Protein AF-A0A523GUK1-F1 (afdb_monomer_lite)

Sequence (107 aa):
MEVSVSESNELEVVQGDSKFYSCHVCGDNWLSVRENEAAGESRVTFVHQMGISPILKRIAFFQRDDILQDATVDKWEYYFDDEEIDETEWQEKLENRRRVLKSICTN

Radius of gyration: 18.72 Å; chains: 1; bounding box: 32×42×68 Å

Structure (mmCIF, N/CA/C/O backbone):
data_AF-A0A523GUK1-F1
#
_entry.id   AF-A0A523GUK1-F1
#
loop_
_atom_site.group_PDB
_atom_site.id
_atom_site.type_symbol
_atom_site.label_atom_id
_atom_site.label_alt_id
_atom_site.label_comp_id
_atom_site.label_asym_id
_atom_site.label_entity_id
_atom_site.label_seq_id
_atom_site.pdbx_PDB_ins_code
_atom_site.Cartn_x
_atom_site.Cartn_y
_atom_site.Cartn_z
_atom_site.occupancy
_atom_site.B_iso_or_equiv
_atom_site.auth_seq_id
_atom_site.auth_comp_id
_atom_site.auth_asym_id
_atom_site.auth_atom_id
_atom_site.pdbx_PDB_model_num
ATOM 1 N N . MET A 1 1 ? 9.303 -30.119 45.861 1.00 39.19 1 MET A N 1
ATOM 2 C CA . MET A 1 1 ? 7.866 -30.316 4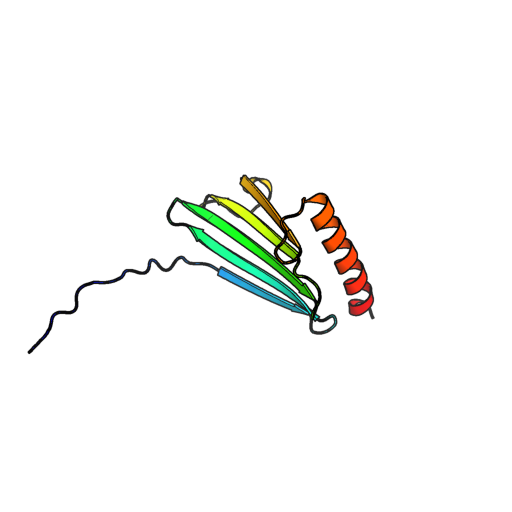5.609 1.00 39.19 1 MET A CA 1
ATOM 3 C C . MET A 1 1 ? 7.316 -28.951 45.247 1.00 39.19 1 MET A C 1
ATOM 5 O O . MET A 1 1 ? 7.364 -28.062 46.081 1.00 39.19 1 MET A O 1
ATOM 9 N N . GLU A 1 2 ? 7.021 -28.805 43.957 1.00 34.38 2 GLU A N 1
ATOM 10 C CA . GLU A 1 2 ? 6.119 -27.845 43.305 1.00 34.38 2 GLU A CA 1
ATOM 11 C C . GLU A 1 2 ? 6.233 -26.359 43.683 1.00 34.38 2 GLU A C 1
ATOM 13 O O . GLU A 1 2 ? 5.613 -25.867 44.619 1.00 34.38 2 GLU A O 1
ATOM 18 N N . VAL A 1 3 ? 6.998 -25.630 42.862 1.00 38.44 3 VAL A N 1
ATOM 19 C CA . VAL A 1 3 ? 6.839 -24.183 42.688 1.00 38.44 3 VAL A CA 1
ATOM 20 C C . VAL A 1 3 ? 5.689 -24.000 41.700 1.00 38.44 3 VAL A C 1
ATOM 22 O O . VAL A 1 3 ? 5.811 -24.355 40.529 1.00 38.44 3 VAL A O 1
ATOM 25 N N . SER A 1 4 ? 4.554 -23.518 42.193 1.00 38.91 4 SER A N 1
ATOM 26 C CA . SER A 1 4 ? 3.377 -23.181 41.396 1.00 38.91 4 SER A CA 1
ATOM 27 C C . SER A 1 4 ? 3.705 -22.021 40.457 1.00 38.91 4 SER A C 1
ATOM 29 O O . SER A 1 4 ? 3.843 -20.878 40.889 1.00 38.91 4 SER A O 1
ATOM 31 N N . VAL A 1 5 ? 3.852 -22.336 39.172 1.00 46.06 5 VAL A N 1
ATOM 32 C CA . VAL A 1 5 ? 3.898 -21.360 38.082 1.00 46.06 5 VAL A CA 1
ATOM 33 C C . VAL A 1 5 ? 2.461 -20.943 37.794 1.00 46.06 5 VAL A C 1
ATOM 35 O O . VAL A 1 5 ? 1.674 -21.746 37.299 1.00 46.06 5 VAL A O 1
ATOM 38 N N . SER A 1 6 ? 2.107 -19.704 38.117 1.00 47.03 6 SER A N 1
ATOM 39 C CA . SER A 1 6 ? 0.829 -19.122 37.710 1.00 47.03 6 SER A CA 1
ATOM 40 C C . SER A 1 6 ? 0.966 -17.619 37.497 1.00 47.03 6 SER A C 1
ATOM 42 O O . SER A 1 6 ? 0.527 -16.822 38.316 1.00 47.03 6 SER A O 1
ATOM 44 N N . GLU A 1 7 ? 1.560 -17.248 36.371 1.00 38.72 7 GLU A N 1
ATOM 45 C CA . GLU A 1 7 ? 1.167 -16.047 35.638 1.00 38.72 7 GLU A CA 1
ATOM 46 C C . GLU A 1 7 ? 1.025 -16.487 34.185 1.00 38.72 7 GLU A C 1
ATOM 48 O O . GLU A 1 7 ? 1.984 -16.561 33.417 1.00 38.72 7 GLU A O 1
ATOM 53 N N . SER A 1 8 ? -0.195 -16.907 33.854 1.00 41.28 8 SER A N 1
ATOM 54 C CA . SER A 1 8 ? -0.643 -17.062 32.481 1.00 41.28 8 SER A CA 1
ATOM 55 C C . SER A 1 8 ? -0.552 -15.690 31.832 1.00 41.28 8 SER A C 1
ATOM 57 O O . SER A 1 8 ? -1.467 -14.880 31.940 1.00 41.28 8 SER A O 1
ATOM 59 N N . ASN A 1 9 ? 0.578 -15.416 31.189 1.00 38.31 9 ASN A N 1
ATOM 60 C CA . ASN A 1 9 ? 0.664 -14.364 30.198 1.00 38.31 9 ASN A CA 1
ATOM 61 C C . ASN A 1 9 ? -0.193 -14.846 29.020 1.00 38.31 9 ASN A C 1
ATOM 63 O O . ASN A 1 9 ? 0.314 -15.484 28.094 1.00 38.31 9 ASN A O 1
ATOM 67 N N . GLU A 1 10 ? -1.511 -14.647 29.118 1.00 36.59 10 GLU A N 1
ATOM 68 C CA . GLU A 1 10 ? -2.418 -14.681 27.978 1.00 36.59 10 GLU A CA 1
ATOM 69 C C . GLU A 1 10 ? -1.944 -13.578 27.034 1.00 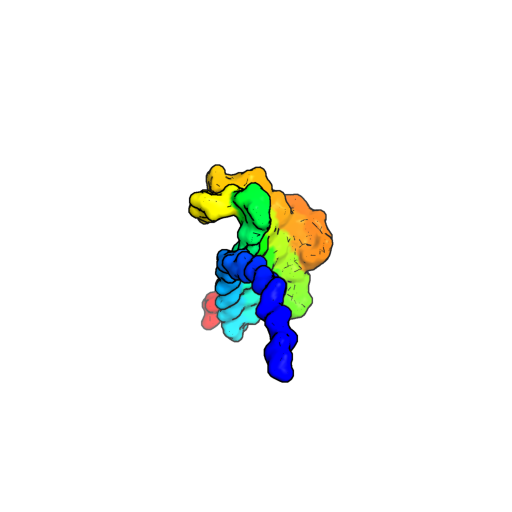36.59 10 GLU A C 1
ATOM 71 O O . GLU A 1 10 ? -2.409 -12.443 27.055 1.00 36.59 10 GLU A O 1
ATOM 76 N N . LEU A 1 11 ? -0.940 -13.910 26.223 1.00 39.00 11 LEU A N 1
ATOM 77 C CA . LEU A 1 11 ? -0.737 -13.267 24.945 1.00 39.00 11 LEU A CA 1
ATOM 78 C C . LEU A 1 11 ? -2.023 -13.568 24.190 1.00 39.00 11 LEU A C 1
ATOM 80 O O . LEU A 1 11 ? -2.152 -14.644 23.603 1.00 39.00 11 LEU A O 1
ATOM 84 N N . GLU A 1 12 ? -3.003 -12.665 24.293 1.00 39.03 12 GLU A N 1
ATOM 85 C CA . GLU A 1 12 ? -4.101 -12.605 23.346 1.00 39.03 12 GLU A CA 1
ATOM 86 C C . GLU A 1 12 ? -3.445 -12.759 21.983 1.00 39.03 12 GLU A C 1
ATOM 88 O O . GLU A 1 12 ? -2.639 -11.925 21.561 1.00 39.03 12 GLU A O 1
ATOM 93 N N . VAL A 1 13 ? -3.686 -13.905 21.346 1.00 43.22 13 VAL A N 1
ATOM 94 C CA . VAL A 1 13 ? -3.238 -14.136 19.986 1.00 43.22 13 VAL A CA 1
ATOM 95 C C . VAL A 1 13 ? -4.059 -13.159 19.175 1.00 43.22 13 VAL A C 1
ATOM 97 O O . VAL A 1 13 ? -5.179 -13.455 18.761 1.00 43.22 13 VAL A O 1
ATOM 100 N N . VAL A 1 14 ? -3.516 -11.956 19.013 1.00 49.66 14 VAL A N 1
ATOM 101 C CA . VAL A 1 14 ? -3.930 -11.003 18.007 1.00 49.66 14 VAL A CA 1
ATOM 102 C C . VAL A 1 14 ? -3.850 -11.797 16.715 1.00 49.66 14 VAL A C 1
ATOM 104 O O . VAL A 1 14 ? -2.757 -12.081 16.226 1.00 49.66 14 VAL A O 1
ATOM 107 N N . GLN A 1 15 ? -4.995 -12.285 16.235 1.00 60.25 15 GLN A N 1
ATOM 108 C CA . GLN A 1 15 ? -5.092 -13.046 14.995 1.00 60.25 15 GLN A CA 1
ATOM 109 C C . GLN A 1 15 ? -4.802 -12.087 13.839 1.00 60.25 15 GLN A C 1
ATOM 111 O O . GLN A 1 15 ? -5.708 -11.603 13.166 1.00 60.25 15 GLN A O 1
ATOM 116 N N . GLY A 1 16 ? -3.529 -11.748 13.666 1.00 65.75 16 GLY A N 1
ATOM 117 C CA . GLY A 1 16 ? -3.029 -11.081 12.485 1.00 65.75 16 GLY A CA 1
ATOM 118 C C . GLY A 1 16 ? -2.905 -12.105 11.370 1.00 65.75 16 GLY A C 1
ATOM 119 O O . GLY A 1 16 ? -2.302 -13.165 11.560 1.00 65.75 16 GLY A O 1
ATOM 120 N N . ASP A 1 17 ? -3.496 -11.817 10.214 1.00 83.19 17 ASP A N 1
ATOM 121 C CA . ASP A 1 17 ? -3.260 -12.586 9.001 1.00 83.19 17 ASP A CA 1
ATOM 122 C C . ASP A 1 17 ? -2.178 -11.911 8.159 1.00 83.19 17 ASP A C 1
ATOM 124 O O . ASP A 1 17 ? -2.120 -10.688 8.029 1.00 83.19 17 ASP A O 1
ATOM 128 N N . SER A 1 18 ? -1.290 -12.720 7.584 1.00 88.62 18 SER A N 1
ATOM 129 C CA . SER A 1 18 ? -0.328 -12.251 6.595 1.00 88.62 18 SER A CA 1
ATOM 130 C C . SER A 1 18 ? -0.499 -13.019 5.294 1.00 88.62 18 SER A C 1
ATOM 132 O O . SER A 1 18 ? -0.731 -14.230 5.277 1.00 88.62 18 SER A O 1
ATOM 134 N N . LYS A 1 19 ? -0.415 -12.296 4.177 1.00 91.12 19 LYS A N 1
ATOM 135 C CA . LYS A 1 19 ? -0.436 -12.874 2.832 1.00 91.12 19 LYS A CA 1
ATOM 136 C C . LYS A 1 19 ? 0.749 -12.336 2.065 1.00 91.12 19 LYS A C 1
ATOM 138 O O . LYS A 1 19 ? 0.971 -11.129 2.027 1.00 91.12 19 LYS A O 1
ATOM 143 N N . PHE A 1 20 ? 1.494 -13.243 1.456 1.00 92.00 20 PHE A N 1
ATOM 144 C CA . PHE A 1 20 ? 2.674 -12.921 0.679 1.00 92.00 20 PHE A CA 1
ATOM 145 C C . PHE A 1 20 ? 2.535 -13.496 -0.726 1.00 92.00 20 PHE A C 1
ATOM 147 O O . PHE A 1 20 ? 2.232 -14.676 -0.899 1.00 92.00 20 PHE A O 1
ATOM 154 N N . TYR A 1 21 ? 2.779 -12.653 -1.719 1.00 89.25 21 TYR A N 1
ATOM 155 C CA . TYR A 1 21 ? 2.793 -12.999 -3.129 1.00 89.25 21 TYR A CA 1
ATOM 156 C C . TYR A 1 21 ? 4.135 -12.580 -3.717 1.00 89.25 21 TYR A C 1
ATOM 158 O O . TYR A 1 21 ? 4.603 -11.469 -3.481 1.00 89.25 21 TYR A O 1
ATOM 166 N N . SER A 1 22 ? 4.741 -13.461 -4.505 1.00 90.25 22 SER A N 1
ATOM 167 C CA . SER A 1 22 ? 5.984 -13.180 -5.220 1.00 90.25 22 SER A CA 1
ATOM 168 C C . SER A 1 22 ? 5.854 -13.640 -6.665 1.00 90.25 22 SER A C 1
ATOM 170 O O . SER A 1 22 ? 5.383 -14.748 -6.932 1.00 90.25 22 SER A O 1
ATOM 172 N N . CYS A 1 23 ? 6.248 -12.791 -7.610 1.00 86.81 23 CYS A N 1
ATOM 173 C CA . CYS A 1 23 ? 6.319 -13.142 -9.017 1.00 86.81 23 CYS A CA 1
ATOM 174 C C . CYS A 1 23 ? 7.751 -13.538 -9.382 1.00 86.81 23 CYS A C 1
ATOM 176 O O . CYS A 1 23 ? 8.651 -12.702 -9.413 1.00 86.81 23 CYS A O 1
ATOM 178 N N . HIS A 1 24 ? 7.958 -14.805 -9.743 1.00 85.44 24 HIS A N 1
ATOM 179 C CA . HIS A 1 24 ? 9.279 -15.310 -10.134 1.00 85.44 24 HIS A CA 1
ATOM 180 C C . HIS A 1 24 ? 9.799 -14.762 -11.473 1.00 85.44 24 HIS A C 1
ATOM 182 O O . HIS A 1 24 ? 10.985 -14.895 -11.752 1.00 85.44 24 HIS A O 1
ATOM 188 N N . VAL A 1 25 ? 8.936 -14.160 -12.297 1.00 84.94 25 VAL A N 1
ATOM 189 C CA . VAL A 1 25 ? 9.318 -13.625 -13.615 1.00 84.94 25 VAL A CA 1
ATOM 190 C C . VAL A 1 25 ? 9.954 -12.244 -13.479 1.00 84.94 25 VAL A C 1
ATOM 192 O O . VAL A 1 25 ? 11.032 -11.997 -14.008 1.00 84.94 25 VAL A O 1
ATOM 195 N N . CYS A 1 26 ? 9.307 -11.344 -12.740 1.00 82.62 26 CYS A N 1
ATOM 196 C CA . CYS A 1 26 ? 9.755 -9.961 -12.589 1.00 82.62 26 CYS A CA 1
ATOM 197 C C . CYS A 1 26 ? 10.344 -9.623 -11.214 1.00 82.62 26 CYS A C 1
ATOM 199 O O . CYS A 1 26 ? 10.832 -8.511 -11.023 1.00 82.62 26 CYS A O 1
ATOM 201 N N . GLY A 1 27 ? 10.291 -10.548 -10.254 1.00 83.31 27 GLY A N 1
ATOM 202 C CA . GLY A 1 27 ? 10.778 -10.331 -8.891 1.00 83.31 27 GLY A CA 1
ATOM 203 C C . GLY A 1 27 ? 9.922 -9.368 -8.063 1.00 83.31 27 GLY A C 1
ATOM 204 O O . GLY A 1 27 ? 10.420 -8.814 -7.081 1.00 83.31 27 GLY A O 1
ATOM 205 N N . ASP A 1 28 ? 8.665 -9.134 -8.461 1.00 88.31 28 ASP A N 1
ATOM 206 C CA . ASP A 1 28 ? 7.718 -8.326 -7.692 1.00 88.31 28 ASP A CA 1
ATOM 207 C C . ASP A 1 28 ? 7.234 -9.092 -6.462 1.00 88.31 28 ASP A C 1
ATOM 209 O O . ASP A 1 28 ? 6.770 -10.226 -6.575 1.00 88.31 28 ASP A O 1
ATOM 213 N N . ASN A 1 29 ? 7.326 -8.460 -5.298 1.00 90.19 29 ASN A N 1
ATOM 214 C CA . ASN A 1 29 ? 6.858 -8.995 -4.032 1.00 90.19 29 ASN A CA 1
ATOM 215 C C . ASN A 1 29 ? 5.771 -8.090 -3.462 1.00 90.19 29 ASN A C 1
ATOM 217 O O . ASN A 1 29 ? 5.934 -6.868 -3.385 1.00 90.19 29 ASN A O 1
ATOM 221 N N . TRP A 1 30 ? 4.688 -8.713 -3.016 1.00 92.25 30 TRP A N 1
ATOM 222 C CA . TRP A 1 30 ? 3.574 -8.067 -2.349 1.00 92.25 30 TRP A CA 1
ATOM 223 C C . TRP A 1 30 ? 3.288 -8.776 -1.028 1.00 92.25 30 TRP A C 1
ATOM 225 O O . TRP A 1 30 ? 2.973 -9.963 -1.001 1.00 92.25 30 TRP A O 1
ATOM 235 N N . LEU A 1 31 ? 3.394 -8.037 0.070 1.00 93.19 31 LEU A N 1
ATOM 236 C CA . LEU A 1 31 ? 3.034 -8.482 1.407 1.00 93.19 31 LEU A CA 1
ATOM 237 C C . LEU A 1 31 ? 1.837 -7.665 1.901 1.00 93.19 31 LEU A C 1
ATOM 239 O O . LEU A 1 31 ? 1.823 -6.443 1.772 1.00 93.19 31 LEU A O 1
ATOM 243 N N . SER A 1 32 ? 0.850 -8.330 2.487 1.00 92.38 32 SER A N 1
ATOM 244 C CA . SER A 1 32 ? -0.182 -7.693 3.301 1.00 92.38 32 SER A CA 1
ATOM 245 C C . SER A 1 32 ? -0.149 -8.278 4.704 1.00 92.38 32 SER A C 1
ATOM 247 O O . SER A 1 32 ? -0.167 -9.503 4.837 1.00 92.38 32 SER A O 1
ATOM 249 N N . VAL A 1 33 ? -0.132 -7.429 5.725 1.00 92.44 33 VAL A N 1
ATOM 250 C CA . VAL A 1 33 ? -0.163 -7.827 7.138 1.00 92.44 33 VAL A CA 1
ATOM 251 C C . VAL A 1 33 ? -1.319 -7.113 7.809 1.00 92.44 33 VAL A C 1
ATOM 253 O O . VAL A 1 33 ? -1.371 -5.886 7.780 1.00 92.44 33 VAL A O 1
ATOM 256 N N . ARG A 1 34 ? -2.239 -7.869 8.401 1.00 90.50 34 ARG A N 1
ATOM 257 C CA . ARG A 1 34 ? -3.270 -7.340 9.288 1.00 90.50 34 ARG A CA 1
ATOM 258 C C . ARG A 1 34 ? -2.805 -7.458 10.726 1.00 90.50 34 ARG A C 1
ATOM 260 O O . ARG A 1 34 ? -2.322 -8.506 11.143 1.00 90.50 34 ARG A O 1
ATOM 267 N N . GLU A 1 35 ? -3.017 -6.400 11.483 1.00 89.06 35 GLU A N 1
ATOM 268 C CA . GLU A 1 35 ? -2.776 -6.352 12.917 1.00 89.06 35 GLU A CA 1
ATOM 269 C C . GLU A 1 35 ? -4.039 -5.796 13.576 1.00 89.06 35 GLU A C 1
ATOM 271 O O . GLU A 1 35 ? -4.573 -4.780 13.127 1.00 89.06 35 GLU A O 1
ATOM 276 N N . ASN A 1 36 ? -4.529 -6.467 14.620 1.00 85.12 36 ASN A N 1
ATOM 277 C CA . ASN A 1 36 ? -5.654 -5.961 15.403 1.00 85.1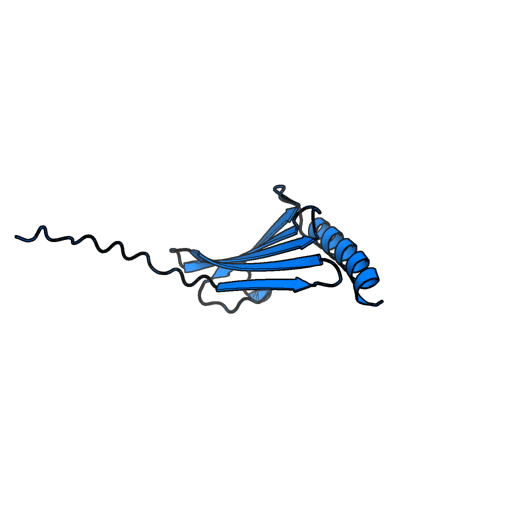2 36 ASN A CA 1
ATOM 278 C C . ASN A 1 36 ? -5.089 -5.322 16.675 1.00 85.12 36 ASN A C 1
ATOM 280 O O . ASN A 1 36 ? -4.413 -5.985 17.459 1.00 85.12 36 ASN A O 1
ATOM 284 N N . GLU A 1 37 ? -5.354 -4.043 16.897 1.00 76.69 37 GLU A N 1
ATOM 285 C CA . GLU A 1 37 ? -4.910 -3.346 18.102 1.00 76.69 37 GLU A CA 1
ATOM 286 C C . GLU A 1 37 ? -5.929 -3.531 19.229 1.00 76.69 37 GLU A C 1
ATOM 288 O O . GLU A 1 37 ? -7.124 -3.697 18.980 1.00 76.69 37 GLU A O 1
ATOM 293 N N . ALA A 1 38 ? -5.478 -3.519 20.487 1.00 67.94 38 ALA A N 1
ATOM 294 C CA . ALA A 1 38 ? -6.304 -3.853 21.654 1.00 67.94 38 ALA A CA 1
ATOM 295 C C . ALA A 1 38 ? -7.549 -2.955 21.829 1.00 67.94 38 ALA A C 1
ATOM 297 O O . ALA A 1 38 ? -8.536 -3.389 22.417 1.00 67.94 38 ALA A O 1
ATOM 298 N N . ALA A 1 39 ? -7.537 -1.737 21.280 1.00 74.69 39 ALA A N 1
ATOM 299 C CA . ALA A 1 39 ? -8.607 -0.747 21.415 1.00 74.69 39 ALA A CA 1
ATOM 300 C C . ALA A 1 39 ? -9.801 -0.938 20.453 1.00 74.69 39 ALA A C 1
ATOM 302 O O . ALA A 1 39 ? -10.674 -0.078 20.396 1.00 74.69 39 ALA A O 1
ATOM 303 N N . GLY A 1 40 ? -9.855 -2.037 19.692 1.00 78.69 40 GLY A N 1
ATOM 304 C CA . GLY A 1 40 ? -10.887 -2.251 18.662 1.00 78.69 40 GLY A CA 1
ATOM 305 C C . GLY A 1 40 ? -10.537 -1.636 17.304 1.00 78.69 40 GLY A C 1
ATOM 306 O O . GLY A 1 40 ? -11.223 -1.889 16.318 1.00 78.69 40 GLY A O 1
ATOM 307 N N . GLU A 1 41 ? -9.420 -0.918 17.228 1.00 84.44 41 GLU A N 1
ATOM 308 C CA . GLU A 1 41 ? -8.816 -0.476 15.976 1.00 84.44 41 GLU A CA 1
ATOM 309 C C . GLU A 1 41 ? -8.062 -1.634 15.317 1.00 84.44 41 GLU A C 1
ATOM 311 O O . GLU A 1 41 ? -7.578 -2.570 15.962 1.00 84.44 41 GLU A O 1
ATOM 316 N N . SER A 1 42 ? -8.006 -1.628 13.995 1.00 89.62 42 SER A N 1
ATOM 317 C CA . SER A 1 42 ? -7.243 -2.587 13.209 1.00 89.62 42 SER A CA 1
ATOM 318 C C . SER A 1 42 ? -6.563 -1.874 12.061 1.00 89.62 42 SER A C 1
ATOM 320 O O . SER A 1 42 ? -7.031 -0.852 11.557 1.00 89.62 42 SER A O 1
ATOM 322 N N . ARG A 1 43 ? -5.430 -2.427 11.640 1.00 92.69 43 ARG A N 1
ATOM 323 C CA . ARG A 1 43 ? -4.692 -1.902 10.501 1.00 92.69 43 ARG A CA 1
ATOM 324 C C . ARG A 1 43 ? -4.278 -3.004 9.552 1.00 92.69 43 ARG A C 1
ATOM 326 O O . ARG A 1 43 ? -3.965 -4.119 9.969 1.00 92.69 43 ARG A O 1
ATOM 333 N N . VAL A 1 44 ? -4.274 -2.688 8.261 1.00 92.69 44 VAL A N 1
ATOM 334 C CA . VAL A 1 44 ? -3.657 -3.537 7.242 1.00 92.69 44 VAL A CA 1
ATOM 335 C C . VAL A 1 44 ? -2.541 -2.765 6.567 1.00 92.69 44 VAL A C 1
ATOM 337 O O . VAL A 1 44 ? -2.772 -1.746 5.919 1.00 92.69 44 VAL A O 1
ATOM 340 N N . THR A 1 45 ? -1.332 -3.296 6.683 1.00 94.56 45 THR A N 1
ATOM 341 C CA . THR A 1 45 ? -0.148 -2.794 5.995 1.00 94.56 45 THR A CA 1
ATOM 342 C C . THR A 1 45 ? 0.023 -3.543 4.683 1.00 94.56 45 THR A C 1
ATOM 344 O O . THR A 1 45 ? 0.131 -4.767 4.675 1.00 94.56 45 THR A O 1
ATOM 347 N N . PHE A 1 46 ? 0.092 -2.815 3.574 1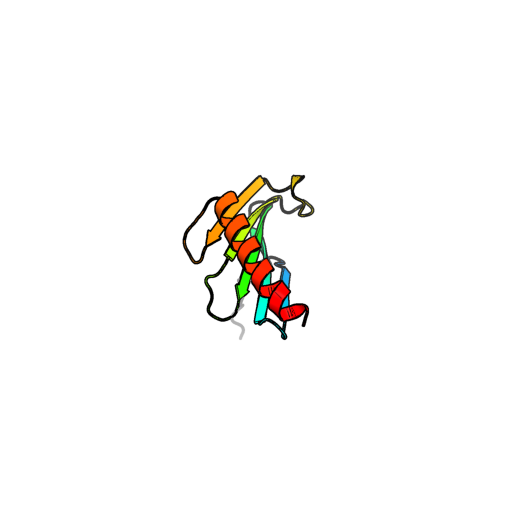.00 94.50 46 PHE A N 1
ATOM 348 C CA . PHE A 1 46 ? 0.444 -3.334 2.257 1.00 94.50 46 PHE A CA 1
ATOM 349 C C . PHE A 1 46 ? 1.851 -2.878 1.894 1.00 94.50 46 PHE A C 1
ATOM 351 O O . PHE A 1 46 ? 2.147 -1.687 1.946 1.00 94.50 46 PHE A O 1
ATOM 358 N N . VAL A 1 47 ? 2.701 -3.813 1.484 1.00 94.81 47 VAL A N 1
ATOM 359 C CA . VAL A 1 47 ? 4.093 -3.567 1.109 1.00 94.81 47 VAL A CA 1
ATOM 360 C C . VAL A 1 47 ? 4.339 -4.117 -0.286 1.00 94.81 47 VAL A C 1
ATOM 362 O O . VAL A 1 47 ? 4.108 -5.296 -0.547 1.00 94.81 47 VAL A O 1
ATOM 365 N N . HIS A 1 48 ? 4.846 -3.270 -1.171 1.00 92.69 48 HIS A N 1
ATOM 366 C CA . HIS A 1 48 ? 5.306 -3.630 -2.502 1.00 92.69 48 HIS A CA 1
ATOM 367 C C . HIS A 1 48 ? 6.831 -3.486 -2.556 1.00 92.69 48 HIS A C 1
ATOM 369 O O . HIS A 1 48 ? 7.357 -2.379 -2.440 1.00 92.69 48 HIS A O 1
ATOM 375 N N . GLN A 1 49 ? 7.560 -4.569 -2.843 1.00 89.06 49 GLN A N 1
ATOM 376 C CA . GLN A 1 49 ? 9.026 -4.560 -3.004 1.00 89.06 49 GLN A CA 1
ATOM 377 C C . GLN A 1 49 ? 9.489 -5.277 -4.282 1.00 89.06 49 GLN A C 1
ATOM 379 O O . GLN A 1 49 ? 9.046 -6.382 -4.565 1.00 89.06 49 GLN A O 1
ATOM 384 N N . MET A 1 50 ? 10.358 -4.639 -5.069 1.00 80.12 50 MET A N 1
ATOM 385 C CA . MET A 1 50 ? 10.880 -5.176 -6.331 1.00 80.12 50 MET A CA 1
ATOM 386 C C . MET A 1 50 ? 12.395 -5.291 -6.232 1.00 80.12 50 MET A C 1
ATOM 388 O O . MET A 1 50 ? 13.093 -4.288 -6.342 1.00 80.12 50 MET A O 1
ATOM 392 N N . GLY A 1 51 ? 12.920 -6.496 -6.011 1.00 76.12 51 GLY A N 1
ATOM 393 C CA . GLY A 1 51 ? 14.359 -6.683 -5.799 1.00 76.12 51 GLY A CA 1
ATOM 394 C C . GLY A 1 51 ? 14.926 -5.731 -4.731 1.00 76.12 51 GLY A C 1
ATOM 395 O O . GLY A 1 51 ? 14.478 -5.748 -3.584 1.00 76.12 51 GLY A O 1
ATOM 396 N N . ILE A 1 52 ? 15.895 -4.898 -5.131 1.00 73.56 52 ILE A N 1
ATOM 397 C CA . ILE A 1 52 ? 16.544 -3.870 -4.290 1.00 73.56 52 ILE A CA 1
ATOM 398 C C . ILE A 1 52 ? 15.912 -2.474 -4.414 1.00 73.56 52 ILE A C 1
ATOM 400 O O . ILE A 1 52 ? 16.468 -1.505 -3.906 1.00 73.56 52 ILE A O 1
ATOM 404 N N . SER A 1 53 ? 14.809 -2.335 -5.153 1.00 79.12 53 SER A N 1
ATOM 405 C CA . SER A 1 53 ? 14.124 -1.051 -5.283 1.00 79.12 53 SER A CA 1
ATOM 406 C C . SER A 1 53 ? 13.516 -0.610 -3.951 1.00 79.12 53 SER A C 1
ATOM 408 O O . SER A 1 53 ? 13.095 -1.472 -3.172 1.00 79.12 53 SER A O 1
ATOM 410 N N . PRO A 1 54 ? 13.392 0.714 -3.752 1.00 83.31 54 PRO A N 1
ATOM 411 C CA . PRO A 1 54 ? 12.655 1.290 -2.643 1.00 83.31 54 PRO A CA 1
ATOM 412 C C . PRO A 1 54 ? 11.295 0.641 -2.392 1.00 83.31 54 PRO A C 1
ATOM 414 O O . PRO A 1 54 ? 10.564 0.268 -3.325 1.00 83.31 54 PRO A O 1
ATOM 417 N N . ILE A 1 55 ? 10.960 0.509 -1.116 1.00 91.62 55 ILE A N 1
ATOM 418 C CA . ILE A 1 55 ? 9.722 -0.089 -0.640 1.00 91.62 55 ILE A CA 1
ATOM 419 C C . ILE A 1 55 ? 8.581 0.907 -0.844 1.00 91.62 55 ILE A C 1
ATOM 421 O O . ILE A 1 55 ? 8.658 2.057 -0.437 1.00 91.62 55 ILE A O 1
ATOM 425 N N . LEU A 1 56 ? 7.479 0.459 -1.440 1.00 94.94 56 LEU A N 1
ATOM 426 C CA . LEU A 1 56 ? 6.226 1.213 -1.425 1.00 94.94 56 LEU A CA 1
ATOM 427 C C . LEU A 1 56 ? 5.310 0.591 -0.386 1.00 94.94 56 LEU A C 1
ATOM 429 O O . LEU A 1 56 ? 4.906 -0.564 -0.532 1.00 94.94 56 LEU A O 1
ATOM 433 N N . LYS A 1 57 ? 4.977 1.349 0.653 1.00 96.06 57 LYS A N 1
ATOM 434 C CA . LYS A 1 57 ? 4.124 0.891 1.750 1.00 96.06 57 LYS A CA 1
ATOM 435 C C . LYS A 1 57 ? 2.886 1.774 1.837 1.00 96.06 57 LYS A C 1
ATOM 437 O O . LYS A 1 57 ? 2.986 2.981 1.660 1.00 96.06 57 LYS A O 1
ATOM 442 N N . ARG A 1 58 ? 1.724 1.181 2.093 1.00 96.44 58 ARG A N 1
ATOM 443 C CA . ARG A 1 58 ? 0.519 1.917 2.492 1.00 96.44 58 ARG A CA 1
ATOM 444 C C . ARG A 1 58 ? -0.182 1.207 3.638 1.00 96.44 58 ARG A C 1
ATOM 446 O O . ARG A 1 58 ? -0.168 -0.024 3.683 1.00 96.44 58 ARG A O 1
ATOM 453 N N . ILE A 1 59 ? -0.787 1.961 4.540 1.00 95.56 59 ILE A N 1
ATOM 454 C CA . ILE A 1 59 ? -1.432 1.444 5.747 1.00 95.56 59 ILE A CA 1
ATOM 455 C C . ILE A 1 59 ? -2.879 1.922 5.752 1.00 95.56 59 ILE A C 1
ATOM 457 O O . ILE A 1 59 ? -3.124 3.118 5.629 1.00 95.56 59 ILE A O 1
ATOM 461 N N . ALA A 1 60 ? -3.818 0.986 5.858 1.00 94.50 60 ALA A N 1
ATOM 462 C CA . ALA A 1 60 ? -5.230 1.277 6.075 1.00 94.50 60 ALA A CA 1
ATOM 463 C C . ALA A 1 60 ? -5.556 1.130 7.558 1.00 94.50 60 ALA A C 1
ATOM 465 O O . ALA A 1 60 ? -5.270 0.072 8.121 1.00 94.50 60 ALA A O 1
ATOM 466 N N . PHE A 1 61 ? -6.199 2.135 8.143 1.00 92.81 61 PHE A N 1
ATOM 467 C CA . PHE A 1 61 ? -6.752 2.102 9.499 1.00 92.81 61 PHE A CA 1
ATOM 468 C C . PHE A 1 61 ? -8.272 1.967 9.420 1.00 92.81 61 PHE A C 1
ATOM 470 O O . PHE A 1 61 ? -8.899 2.643 8.605 1.00 92.81 61 PHE A O 1
ATOM 477 N N . PHE A 1 62 ? -8.850 1.065 10.207 1.00 90.38 62 PHE A N 1
ATOM 478 C CA . PHE A 1 62 ? -10.280 0.749 10.191 1.00 90.38 62 PHE A CA 1
ATOM 479 C C . PHE A 1 62 ? -10.707 0.089 11.511 1.00 90.38 62 PHE A C 1
ATOM 481 O O . PHE A 1 62 ? -9.868 -0.326 12.316 1.00 90.38 62 PHE A O 1
ATOM 488 N N . GLN A 1 63 ? -12.013 -0.051 11.733 1.00 87.75 63 GLN A N 1
ATOM 489 C CA . GLN A 1 63 ? -12.538 -0.757 12.904 1.00 87.75 63 GLN A CA 1
ATOM 490 C C . GLN A 1 63 ? -12.428 -2.278 12.733 1.00 87.75 63 GLN A C 1
ATOM 492 O O . GLN A 1 63 ? -12.671 -2.816 11.656 1.00 87.75 63 GLN A O 1
ATOM 497 N N . ARG A 1 64 ? -12.090 -3.003 13.805 1.00 79.12 64 ARG A N 1
ATOM 498 C CA . ARG A 1 64 ? -11.817 -4.455 13.768 1.00 79.12 64 ARG A CA 1
ATOM 499 C C . ARG A 1 64 ? -12.944 -5.291 13.160 1.00 79.12 64 ARG A C 1
ATOM 501 O O . ARG A 1 64 ? -12.670 -6.269 12.463 1.00 79.12 64 ARG A O 1
ATOM 508 N N . ASP A 1 65 ? -14.187 -4.920 13.444 1.00 78.75 65 ASP A N 1
ATOM 509 C CA . ASP A 1 65 ? -15.369 -5.671 13.014 1.00 78.75 65 ASP A CA 1
ATOM 510 C C . ASP A 1 65 ? -15.768 -5.376 11.557 1.00 78.75 65 ASP A C 1
ATOM 512 O O . ASP A 1 65 ? -16.649 -6.044 11.005 1.00 78.75 65 ASP A O 1
ATOM 516 N N . ASP A 1 66 ? -15.089 -4.428 10.904 1.00 76.81 66 ASP A N 1
ATOM 517 C CA . ASP A 1 66 ? -15.370 -4.058 9.527 1.00 76.81 66 ASP A CA 1
ATOM 518 C C . ASP A 1 66 ? -14.656 -4.963 8.516 1.00 76.81 66 ASP A C 1
ATOM 520 O O . ASP A 1 66 ? -13.498 -5.382 8.645 1.00 76.81 66 ASP A O 1
ATOM 524 N N . ILE A 1 67 ? -15.362 -5.236 7.420 1.00 76.38 67 ILE A N 1
ATOM 525 C CA . ILE A 1 67 ? -14.772 -5.865 6.242 1.00 76.38 67 ILE A CA 1
ATOM 526 C C . ILE A 1 67 ? -13.969 -4.796 5.510 1.00 76.38 67 ILE A C 1
ATOM 528 O O . ILE A 1 67 ? -14.563 -3.862 4.987 1.00 76.38 67 ILE A O 1
ATOM 532 N N . LEU A 1 68 ? -12.649 -4.985 5.401 1.00 76.50 68 LEU A N 1
ATOM 533 C CA . LEU A 1 68 ? -11.759 -4.062 4.691 1.00 76.50 68 LEU A CA 1
ATOM 534 C C . LEU A 1 68 ? -12.252 -3.775 3.261 1.00 76.50 68 LEU A C 1
ATOM 536 O O . LEU A 1 68 ? -12.110 -4.607 2.359 1.00 76.50 68 LEU A O 1
ATOM 540 N N . GLN A 1 69 ? -12.798 -2.580 3.074 1.00 81.38 69 GLN A N 1
ATOM 541 C CA . GLN A 1 69 ? -13.219 -1.990 1.808 1.00 81.38 69 GLN A CA 1
ATOM 542 C C . GLN A 1 69 ? -12.906 -0.495 1.862 1.00 81.38 69 GLN A C 1
ATOM 544 O O . GLN A 1 69 ? -12.857 0.072 2.946 1.00 81.38 69 GLN A O 1
ATOM 549 N N . ASP A 1 70 ? -12.758 0.172 0.718 1.00 79.19 70 ASP A N 1
ATOM 550 C CA . ASP A 1 70 ? -12.413 1.604 0.702 1.00 79.19 70 ASP A CA 1
ATOM 551 C C . ASP A 1 70 ? -13.393 2.471 1.519 1.00 79.19 70 ASP A C 1
ATOM 553 O O . ASP A 1 70 ? -12.988 3.464 2.110 1.00 79.19 70 ASP A O 1
ATOM 557 N N . ALA A 1 71 ? -14.666 2.070 1.610 1.00 80.38 71 ALA A N 1
ATOM 558 C CA . ALA A 1 71 ? -15.690 2.769 2.389 1.00 80.38 71 ALA A CA 1
ATOM 559 C C . ALA A 1 71 ? -15.573 2.593 3.916 1.00 80.38 71 ALA A C 1
ATOM 561 O O . ALA A 1 71 ? -16.184 3.362 4.651 1.00 80.38 71 ALA A O 1
ATOM 562 N N . THR A 1 72 ? -14.845 1.578 4.386 1.00 84.50 72 THR A N 1
ATOM 563 C CA . THR A 1 72 ? -14.653 1.280 5.816 1.00 84.50 72 THR A CA 1
ATOM 564 C C . THR A 1 72 ? -13.275 1.709 6.313 1.00 84.50 72 THR A C 1
ATOM 566 O O . THR A 1 72 ? -12.923 1.427 7.452 1.00 84.50 72 THR A O 1
ATOM 569 N N . VAL A 1 73 ? -12.449 2.305 5.449 1.00 89.56 73 VAL A N 1
ATOM 570 C CA . VAL A 1 73 ? -11.132 2.804 5.842 1.00 89.56 73 VAL A CA 1
ATOM 571 C C . VAL A 1 73 ? -11.286 4.213 6.393 1.00 89.56 73 VAL A C 1
ATOM 573 O O . VAL A 1 73 ? -11.711 5.124 5.686 1.00 89.56 73 VAL A O 1
ATOM 576 N N . ASP A 1 74 ? -10.890 4.386 7.648 1.00 92.00 74 ASP A N 1
ATOM 577 C CA . ASP A 1 74 ? -10.900 5.670 8.344 1.00 92.00 74 ASP A CA 1
ATOM 578 C C . ASP A 1 74 ? -9.771 6.579 7.838 1.00 92.00 74 ASP A C 1
ATOM 580 O O . ASP A 1 74 ? -9.940 7.789 7.676 1.00 92.00 74 ASP A O 1
ATOM 584 N N . LYS A 1 75 ? -8.595 5.989 7.586 1.00 93.94 75 LYS A N 1
ATOM 585 C CA . LYS A 1 75 ? -7.390 6.707 7.161 1.00 93.94 75 LYS A CA 1
ATOM 586 C C . LYS A 1 75 ? -6.478 5.820 6.322 1.00 93.94 75 LYS A C 1
ATOM 588 O O . LYS A 1 75 ? -6.290 4.641 6.627 1.00 93.94 75 LYS A O 1
ATOM 593 N N . TRP A 1 76 ? -5.845 6.436 5.328 1.00 96.31 76 TRP A N 1
ATOM 594 C CA . TRP A 1 76 ? -4.678 5.887 4.651 1.00 96.31 76 TRP A CA 1
ATOM 595 C C . TRP A 1 76 ? -3.413 6.656 5.026 1.00 96.31 76 TRP A C 1
ATOM 597 O O . TRP A 1 76 ? -3.421 7.884 5.097 1.00 96.31 76 TRP A O 1
ATOM 607 N N . GLU A 1 77 ? -2.322 5.926 5.220 1.00 97.56 77 GLU A N 1
ATOM 608 C CA . GLU A 1 77 ? -0.965 6.474 5.265 1.00 97.56 77 GLU A CA 1
ATOM 609 C C . GLU A 1 77 ? -0.139 5.852 4.142 1.00 97.56 77 GLU A C 1
ATOM 611 O O . GLU A 1 77 ? -0.273 4.657 3.856 1.00 97.56 77 GLU A O 1
ATOM 616 N N . TYR A 1 78 ? 0.718 6.648 3.508 1.00 97.69 78 TYR A N 1
ATOM 617 C CA . TYR A 1 78 ? 1.495 6.246 2.340 1.00 97.69 78 TYR A CA 1
ATOM 618 C C . TYR A 1 78 ? 2.971 6.530 2.568 1.00 97.69 78 TYR A C 1
ATOM 620 O O . TYR A 1 78 ? 3.347 7.559 3.114 1.00 97.69 78 TYR A O 1
ATOM 628 N N . TYR A 1 79 ? 3.814 5.599 2.140 1.00 97.12 79 TYR A N 1
ATOM 629 C CA . TYR A 1 79 ? 5.243 5.654 2.388 1.00 97.12 79 TYR A CA 1
ATOM 630 C C . TYR A 1 79 ? 6.040 5.195 1.175 1.00 97.12 79 TYR A C 1
ATOM 632 O O . TYR A 1 79 ? 5.667 4.237 0.479 1.00 97.12 79 TYR A O 1
ATOM 640 N N . PHE A 1 80 ? 7.178 5.850 0.988 1.00 95.38 80 PHE A N 1
ATOM 641 C CA . PHE A 1 80 ? 8.245 5.448 0.091 1.00 95.38 80 PHE A CA 1
ATOM 642 C C . PHE A 1 80 ? 9.522 5.261 0.910 1.00 95.38 80 PHE A C 1
ATOM 644 O O . PHE A 1 80 ? 10.028 6.200 1.515 1.00 95.38 80 PHE A O 1
ATOM 651 N N . ASP A 1 81 ? 9.997 4.021 0.971 1.00 93.12 81 ASP A N 1
ATOM 652 C CA . ASP A 1 81 ? 10.909 3.544 2.006 1.00 93.12 81 ASP A CA 1
ATOM 653 C C . ASP A 1 81 ? 10.371 3.885 3.408 1.00 93.12 81 ASP A C 1
ATOM 655 O O . ASP A 1 81 ? 9.313 3.385 3.814 1.00 93.12 81 ASP A O 1
ATOM 659 N N . ASP A 1 82 ? 11.087 4.748 4.122 1.00 93.00 82 ASP A N 1
ATOM 660 C CA . ASP A 1 82 ? 10.767 5.195 5.476 1.00 93.00 82 ASP A CA 1
ATOM 661 C C . ASP A 1 82 ? 10.155 6.607 5.504 1.00 93.00 82 ASP A C 1
ATOM 663 O O . ASP A 1 82 ? 9.782 7.092 6.572 1.00 93.00 82 ASP A O 1
ATOM 667 N N . GLU A 1 83 ? 10.027 7.266 4.349 1.00 96.50 83 GLU A N 1
ATOM 668 C CA . GLU A 1 83 ? 9.462 8.611 4.230 1.00 96.50 83 GLU A CA 1
ATOM 669 C C . GLU A 1 83 ? 7.952 8.546 3.976 1.00 96.50 83 GLU A C 1
ATOM 671 O O . GLU A 1 83 ? 7.491 7.820 3.091 1.00 96.50 83 GLU A O 1
ATOM 676 N N . GLU A 1 84 ? 7.176 9.297 4.762 1.00 97.31 84 GLU A N 1
ATOM 677 C CA . GLU A 1 84 ? 5.745 9.492 4.516 1.00 97.31 84 GLU A CA 1
ATOM 678 C C . GLU A 1 84 ? 5.560 10.434 3.323 1.00 97.31 84 GLU A C 1
ATOM 680 O O . GLU A 1 84 ? 6.130 11.524 3.288 1.00 97.31 84 GLU A O 1
ATOM 685 N N . ILE A 1 85 ? 4.759 10.007 2.351 1.00 97.81 85 ILE A N 1
ATOM 686 C CA . ILE A 1 85 ? 4.452 10.760 1.131 1.00 97.81 85 ILE A CA 1
ATOM 687 C C . ILE A 1 85 ? 2.938 10.868 0.958 1.00 97.81 85 ILE A C 1
ATOM 689 O O . ILE A 1 85 ? 2.176 10.166 1.622 1.00 97.81 85 ILE A O 1
ATOM 693 N N . ASP A 1 86 ? 2.475 11.736 0.061 1.00 97.44 86 ASP A N 1
ATOM 694 C CA . ASP A 1 86 ? 1.047 11.819 -0.236 1.00 97.44 86 ASP A CA 1
ATOM 695 C C . ASP A 1 86 ? 0.562 10.676 -1.149 1.00 97.44 86 ASP A C 1
ATOM 697 O O . ASP A 1 86 ? 1.337 9.978 -1.810 1.00 97.44 86 ASP A O 1
ATOM 701 N N . GLU A 1 87 ? -0.759 10.481 -1.183 1.00 96.25 87 GLU A N 1
ATOM 702 C CA . GLU A 1 87 ? -1.395 9.438 -1.992 1.00 96.25 87 GLU A CA 1
ATOM 703 C C . GLU A 1 87 ? -1.078 9.569 -3.483 1.00 96.25 87 GLU A C 1
ATOM 705 O O . GLU A 1 87 ? -0.862 8.563 -4.157 1.00 96.25 87 GLU A O 1
ATOM 710 N N . THR A 1 88 ? -1.064 10.794 -4.010 1.00 97.31 88 THR A N 1
ATOM 711 C CA . THR A 1 88 ? -0.886 11.037 -5.445 1.00 97.31 88 THR A CA 1
ATOM 712 C C . THR A 1 88 ? 0.514 10.618 -5.858 1.00 97.31 88 THR A C 1
ATOM 714 O O . THR A 1 88 ? 0.674 9.824 -6.787 1.00 97.31 88 THR A O 1
ATOM 717 N N . GLU A 1 89 ? 1.524 11.066 -5.112 1.00 96.94 89 GLU A N 1
ATOM 718 C CA . GLU A 1 89 ? 2.907 10.659 -5.328 1.00 96.94 89 GLU A CA 1
ATOM 719 C C . GLU A 1 89 ? 3.064 9.133 -5.194 1.00 96.94 89 GLU A C 1
ATOM 721 O O . GLU A 1 89 ? 3.722 8.485 -6.017 1.00 96.94 89 GLU A O 1
ATOM 726 N N . TRP A 1 90 ? 2.427 8.526 -4.190 1.00 96.31 90 TRP A N 1
ATOM 727 C CA . TRP A 1 90 ? 2.489 7.081 -3.985 1.00 96.31 90 TRP A CA 1
ATOM 728 C C . TRP A 1 90 ? 1.899 6.299 -5.166 1.00 96.31 90 TRP A C 1
ATOM 730 O O . TRP A 1 90 ? 2.510 5.335 -5.646 1.00 96.31 90 TRP A O 1
ATOM 740 N N . GLN A 1 91 ? 0.740 6.729 -5.675 1.00 94.94 91 GLN A N 1
ATOM 741 C CA . GLN A 1 91 ? 0.085 6.125 -6.836 1.00 94.94 91 GLN A CA 1
ATOM 742 C C . GLN A 1 91 ? 0.950 6.257 -8.091 1.00 94.94 91 GLN A C 1
ATOM 744 O O . GLN A 1 91 ? 1.140 5.269 -8.801 1.00 94.94 91 GLN A O 1
ATOM 749 N N . GLU A 1 92 ? 1.557 7.421 -8.337 1.00 95.69 92 GLU A N 1
ATOM 750 C CA . GLU A 1 92 ? 2.463 7.617 -9.474 1.00 95.69 92 GLU A CA 1
ATOM 751 C C . GLU A 1 92 ? 3.658 6.655 -9.429 1.00 95.69 92 GLU A C 1
ATOM 753 O O . GLU A 1 92 ? 4.003 6.020 -10.436 1.00 95.69 92 GLU A O 1
ATOM 758 N N . LYS A 1 93 ? 4.286 6.488 -8.256 1.00 94.31 93 LYS A N 1
ATOM 759 C CA . LYS A 1 93 ? 5.388 5.529 -8.084 1.00 94.31 93 LYS A CA 1
ATOM 760 C C . LYS A 1 93 ? 4.915 4.091 -8.318 1.00 94.31 93 LYS A C 1
ATOM 762 O O . LYS A 1 93 ? 5.596 3.335 -9.021 1.00 94.31 93 LYS A O 1
ATOM 767 N N . LEU A 1 94 ? 3.746 3.710 -7.795 1.00 92.06 94 LEU A N 1
ATOM 768 C CA . LEU A 1 94 ? 3.169 2.380 -8.008 1.00 92.06 94 LEU A CA 1
ATOM 769 C C . LEU A 1 94 ? 2.850 2.119 -9.489 1.00 92.06 94 LEU A C 1
ATOM 771 O O . LEU A 1 94 ? 3.138 1.036 -10.005 1.00 92.06 94 LEU A O 1
ATOM 775 N N . GLU A 1 95 ? 2.262 3.082 -10.193 1.00 92.19 95 GLU A N 1
ATOM 776 C CA . GLU A 1 95 ? 1.921 2.953 -11.609 1.00 92.19 95 GLU A CA 1
ATOM 777 C C . GLU A 1 95 ? 3.159 2.830 -12.493 1.00 92.19 95 GLU A C 1
ATOM 779 O O . GLU A 1 95 ? 3.226 1.936 -13.346 1.00 92.19 95 GLU A O 1
ATOM 784 N N . ASN A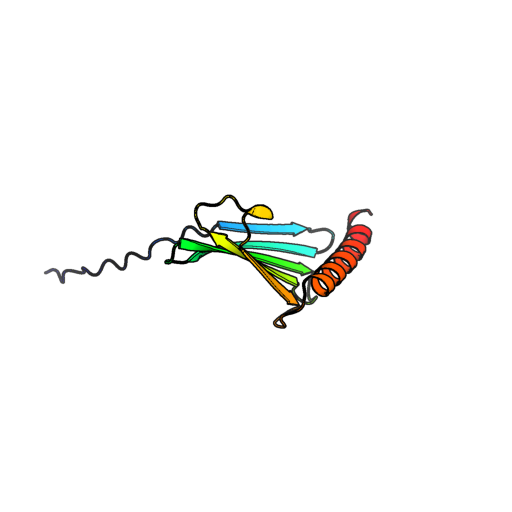 1 96 ? 4.161 3.685 -12.269 1.00 90.81 96 ASN A N 1
ATOM 785 C CA . ASN A 1 96 ? 5.438 3.615 -12.974 1.00 90.81 96 ASN A CA 1
ATOM 786 C C . ASN A 1 96 ? 6.083 2.240 -12.787 1.00 90.81 96 ASN A C 1
ATOM 788 O O . ASN A 1 96 ? 6.525 1.612 -13.753 1.00 90.81 96 ASN A O 1
ATOM 792 N N . ARG A 1 97 ? 6.038 1.719 -11.562 1.00 88.44 97 ARG A N 1
ATOM 793 C CA . ARG A 1 97 ? 6.522 0.384 -11.236 1.00 88.44 97 ARG A CA 1
ATOM 794 C C . ARG A 1 97 ? 5.747 -0.714 -11.968 1.00 88.44 97 ARG A C 1
ATOM 796 O O . ARG A 1 97 ? 6.348 -1.556 -12.634 1.00 88.44 97 ARG A O 1
ATOM 803 N N . ARG A 1 98 ? 4.412 -0.681 -11.933 1.00 88.00 98 ARG A N 1
ATOM 804 C CA . ARG A 1 98 ? 3.549 -1.630 -12.662 1.00 88.00 98 ARG A CA 1
ATOM 805 C C . ARG A 1 98 ? 3.787 -1.599 -14.171 1.00 88.00 98 ARG A C 1
ATOM 807 O O . ARG A 1 98 ? 3.679 -2.639 -14.816 1.00 88.00 98 ARG A O 1
ATOM 814 N N . ARG A 1 99 ? 4.115 -0.439 -14.746 1.00 89.19 99 ARG A N 1
ATOM 815 C CA . ARG A 1 99 ? 4.457 -0.305 -16.170 1.00 89.19 99 ARG A CA 1
ATOM 816 C C . ARG A 1 99 ? 5.726 -1.087 -16.515 1.00 89.19 99 ARG A C 1
ATOM 818 O O . ARG A 1 99 ? 5.719 -1.837 -17.489 1.00 89.19 99 ARG A O 1
ATOM 825 N N . VAL A 1 100 ? 6.770 -0.967 -15.692 1.00 85.81 100 VAL A N 1
ATOM 826 C CA . VAL A 1 100 ? 8.010 -1.749 -15.839 1.00 85.81 100 VAL A CA 1
ATOM 827 C C . VAL A 1 100 ? 7.716 -3.241 -15.688 1.00 85.81 100 VAL A C 1
ATOM 829 O O . VAL A 1 100 ? 8.069 -4.024 -16.565 1.00 85.81 100 VAL A O 1
ATOM 832 N N . LEU A 1 101 ? 6.980 -3.636 -14.648 1.00 84.62 101 LEU A N 1
ATOM 833 C CA . LEU A 1 101 ? 6.617 -5.036 -14.414 1.00 84.62 101 LEU A CA 1
ATOM 834 C C . LEU A 1 101 ? 5.844 -5.668 -15.569 1.00 84.62 101 LEU A C 1
ATOM 836 O O . LEU A 1 101 ? 6.163 -6.784 -15.974 1.00 84.62 101 LEU A O 1
ATOM 840 N N . LYS A 1 102 ? 4.861 -4.952 -16.127 1.00 85.25 102 LYS A N 1
ATOM 841 C CA . LYS A 1 102 ? 4.118 -5.414 -17.303 1.00 85.25 102 LYS A CA 1
ATOM 842 C C . LYS A 1 102 ? 5.073 -5.724 -18.452 1.00 85.25 102 LYS A C 1
ATOM 844 O O . LYS A 1 102 ? 4.992 -6.817 -18.986 1.00 85.25 102 LYS A O 1
ATOM 849 N N . SER A 1 103 ? 6.029 -4.841 -18.754 1.00 85.12 103 SER A N 1
ATOM 850 C CA . SER A 1 103 ? 7.004 -5.079 -19.832 1.00 85.12 103 SER A CA 1
ATOM 851 C C . SER A 1 103 ? 7.876 -6.331 -19.642 1.00 85.12 103 SER A C 1
ATOM 853 O O . SER A 1 103 ? 8.334 -6.899 -20.630 1.00 85.12 103 SER A O 1
ATOM 855 N N . ILE A 1 104 ? 8.072 -6.785 -18.399 1.00 83.81 104 ILE A N 1
ATOM 856 C CA . ILE A 1 104 ? 8.834 -8.000 -18.080 1.00 83.81 104 ILE A CA 1
ATOM 857 C C . ILE A 1 104 ? 7.930 -9.239 -18.148 1.00 83.81 104 ILE A C 1
ATOM 859 O O . ILE A 1 104 ? 8.303 -10.230 -18.763 1.00 83.81 104 ILE A O 1
ATOM 863 N N . CYS A 1 105 ? 6.739 -9.181 -17.544 1.00 79.00 105 CYS A N 1
ATOM 864 C CA . CYS A 1 105 ? 5.841 -10.333 -17.405 1.00 79.00 105 CYS A CA 1
ATOM 865 C C . CYS A 1 105 ? 4.989 -10.662 -18.639 1.00 79.00 105 CYS A C 1
ATOM 867 O O . CYS A 1 105 ? 4.373 -11.723 -18.655 1.00 79.00 105 CYS A O 1
ATOM 869 N N . THR A 1 106 ? 4.869 -9.766 -19.625 1.00 74.44 106 THR A N 1
ATOM 8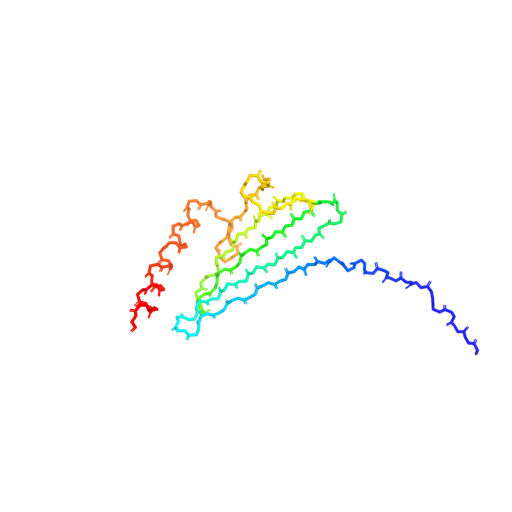70 C CA . THR A 1 106 ? 4.137 -10.051 -20.878 1.00 74.44 106 THR A CA 1
ATOM 871 C C . THR A 1 106 ? 5.018 -10.560 -22.024 1.00 74.44 106 THR A C 1
ATOM 873 O O . THR A 1 106 ? 4.502 -10.698 -23.132 1.00 74.44 106 THR A O 1
ATOM 876 N N . ASN A 1 107 ? 6.310 -10.819 -21.789 1.00 51.34 107 ASN A N 1
ATOM 877 C CA . ASN A 1 107 ? 7.154 -11.589 -22.716 1.00 51.34 107 ASN A CA 1
ATOM 878 C C . ASN A 1 107 ? 7.055 -13.085 -22.411 1.00 51.34 107 ASN A C 1
ATOM 880 O O . ASN A 1 107 ? 7.061 -13.869 -23.383 1.00 51.34 107 ASN A O 1
#

Secondary structure (DSSP, 8-state):
-----------------EEEEE-TTT-EEEEEEEEE-TTSEEEEEEEEEETTS--EEEEEEEETTS---GGG-SEEEEEETTEEE-HHHHHHHHHHHHHHHHHHHT-

Foldseek 3Di:
DDDDDDDPPPPVPQPKDKDWDADPQQGKIWIWIKGQDPVQKIKIKIWIDGVPAWIKIKMFIFGNPDDDDPVRTPDMWIDTRNDTDDPVVSVVVVVVVVVVVCVRVVD

pLDDT: mean 81.42, std 17.83, range [34.38, 97.81]